Protein AF-A0A957UPI5-F1 (afdb_monomer)

pLDDT: mean 82.5, std 12.07, range [45.53, 97.75]

Structure (mmCIF, N/CA/C/O backbone):
data_AF-A0A957UPI5-F1
#
_entry.id   AF-A0A957UPI5-F1
#
loop_
_atom_site.group_PDB
_atom_site.id
_atom_site.type_symbol
_atom_site.label_atom_id
_atom_site.label_alt_id
_atom_site.label_comp_id
_atom_site.label_asym_id
_atom_site.label_entity_id
_atom_site.label_seq_id
_atom_site.pdbx_PDB_ins_code
_atom_site.Cartn_x
_atom_site.Cartn_y
_atom_site.Cartn_z
_atom_site.occupancy
_atom_site.B_iso_or_equiv
_atom_site.auth_seq_id
_atom_site.auth_comp_id
_atom_site.auth_asym_id
_atom_site.auth_atom_id
_atom_site.pdbx_PDB_model_num
ATOM 1 N N . MET A 1 1 ? -2.933 12.858 -16.230 1.00 45.53 1 MET A N 1
ATOM 2 C CA . MET A 1 1 ? -2.050 11.757 -16.689 1.00 45.53 1 MET A CA 1
ATOM 3 C C . MET A 1 1 ? -2.716 10.442 -16.311 1.00 45.53 1 MET A C 1
ATOM 5 O O . MET A 1 1 ? -3.197 10.355 -15.191 1.00 45.53 1 MET A O 1
ATOM 9 N N . LYS A 1 2 ? -2.821 9.456 -17.214 1.00 55.31 2 LYS A N 1
ATOM 10 C CA . LYS A 1 2 ? -3.392 8.143 -16.861 1.00 55.31 2 LYS A CA 1
ATOM 11 C C . LYS A 1 2 ? -2.363 7.376 -16.029 1.00 55.31 2 LYS A C 1
ATOM 13 O O . LYS A 1 2 ? -1.310 7.027 -16.554 1.00 55.31 2 LYS A O 1
ATOM 18 N N . THR A 1 3 ? -2.645 7.165 -14.747 1.00 63.19 3 THR A N 1
ATOM 19 C CA . THR A 1 3 ? -1.869 6.252 -13.900 1.00 63.19 3 THR A CA 1
ATOM 20 C C . THR A 1 3 ? -2.056 4.838 -14.435 1.00 63.19 3 THR A C 1
ATOM 22 O O . THR A 1 3 ? -3.189 4.410 -14.646 1.00 63.19 3 THR A O 1
ATOM 25 N N . GLN A 1 4 ? -0.957 4.138 -14.699 1.00 82.31 4 GLN A N 1
ATOM 26 C CA . GLN A 1 4 ? -0.972 2.750 -15.144 1.00 82.31 4 GLN A CA 1
ATOM 27 C C . GLN A 1 4 ? -0.364 1.877 -14.046 1.00 82.31 4 GLN A C 1
ATOM 29 O O . GLN A 1 4 ? 0.641 2.248 -13.434 1.00 82.31 4 GLN A O 1
ATOM 34 N N . PHE A 1 5 ? -1.006 0.741 -13.792 1.00 87.81 5 PHE A N 1
ATOM 35 C CA . PHE A 1 5 ? -0.552 -0.267 -12.845 1.00 87.81 5 PHE A CA 1
ATOM 36 C C . PHE A 1 5 ? -0.163 -1.529 -13.602 1.00 87.81 5 PHE A C 1
ATOM 38 O O . PHE A 1 5 ? -0.778 -1.869 -14.617 1.00 87.81 5 PHE A O 1
ATOM 45 N N . VAL A 1 6 ? 0.865 -2.210 -13.112 1.00 89.38 6 VAL A N 1
ATOM 46 C CA . VAL A 1 6 ? 1.372 -3.444 -13.709 1.00 89.38 6 VAL A CA 1
ATOM 47 C C . VAL A 1 6 ? 1.675 -4.462 -12.616 1.00 89.38 6 VAL A C 1
ATOM 49 O O . VAL A 1 6 ? 2.093 -4.081 -11.525 1.00 89.38 6 VAL A O 1
ATOM 52 N N . ARG A 1 7 ? 1.462 -5.750 -12.885 1.00 91.12 7 ARG A N 1
ATOM 53 C CA . ARG A 1 7 ? 1.809 -6.844 -11.972 1.00 91.12 7 ARG A CA 1
ATOM 54 C C . ARG A 1 7 ? 3.133 -7.450 -12.397 1.00 91.12 7 ARG A C 1
ATOM 56 O O . ARG A 1 7 ? 3.329 -7.715 -13.579 1.00 91.12 7 ARG A O 1
ATOM 63 N N . CYS A 1 8 ? 4.031 -7.670 -11.445 1.00 91.06 8 CYS A N 1
ATOM 64 C CA . CYS A 1 8 ? 5.278 -8.387 -11.691 1.00 91.06 8 CYS A CA 1
ATOM 65 C C . CYS A 1 8 ? 4.979 -9.869 -11.958 1.00 91.06 8 CYS A C 1
ATOM 67 O O . CYS A 1 8 ? 4.412 -10.545 -11.098 1.00 91.06 8 CYS A O 1
ATOM 69 N N . VAL A 1 9 ? 5.358 -10.368 -13.135 1.00 92.38 9 VAL A N 1
ATOM 70 C CA . VAL A 1 9 ? 5.215 -11.782 -13.536 1.00 92.38 9 VAL A CA 1
ATOM 71 C C . VAL A 1 9 ? 6.560 -12.486 -13.708 1.00 92.38 9 VAL A C 1
ATOM 73 O O . VAL A 1 9 ? 6.596 -13.709 -13.805 1.00 92.38 9 VAL A O 1
ATOM 76 N N . ASP A 1 10 ? 7.663 -11.733 -13.690 1.00 89.62 10 ASP A N 1
ATOM 77 C CA . ASP A 1 10 ? 9.024 -12.263 -13.718 1.00 89.62 10 ASP A CA 1
ATOM 78 C C . ASP A 1 10 ? 9.969 -11.404 -12.863 1.00 89.62 10 ASP A C 1
ATOM 80 O O . ASP A 1 10 ? 10.253 -10.245 -13.180 1.00 89.62 10 ASP A O 1
ATOM 84 N N . ASN A 1 11 ? 10.495 -11.988 -11.784 1.00 85.75 11 ASN A N 1
ATOM 85 C CA . ASN A 1 11 ? 11.468 -11.352 -10.898 1.00 85.75 11 ASN A CA 1
ATOM 86 C C . ASN A 1 11 ? 12.906 -11.887 -11.073 1.00 85.75 11 ASN A C 1
ATOM 88 O O . ASN A 1 11 ? 13.774 -11.566 -10.264 1.00 85.75 11 ASN A O 1
ATOM 92 N N . SER A 1 12 ? 13.185 -12.660 -12.127 1.00 78.62 12 SER A N 1
ATOM 93 C CA . SER A 1 12 ? 14.514 -13.228 -12.367 1.00 78.62 12 SER A CA 1
ATOM 94 C C . SER A 1 12 ? 15.597 -12.143 -12.524 1.00 78.62 12 SER A C 1
ATOM 96 O O . SER A 1 12 ? 15.348 -11.047 -13.033 1.00 78.62 12 SER A O 1
ATOM 98 N N . ASN A 1 13 ? 16.813 -12.447 -12.054 1.00 62.78 13 ASN A N 1
ATOM 99 C CA . ASN A 1 13 ? 18.047 -11.655 -12.210 1.00 62.78 13 ASN A CA 1
ATOM 100 C C . ASN A 1 13 ? 18.135 -10.273 -11.526 1.00 62.78 13 ASN A C 1
ATOM 102 O O . ASN A 1 13 ? 19.132 -9.581 -11.731 1.00 62.78 13 ASN A O 1
ATOM 106 N N . GLN A 1 14 ? 17.171 -9.862 -10.696 1.00 59.91 14 GLN A N 1
ATOM 107 C CA . GLN A 1 14 ? 17.322 -8.698 -9.808 1.00 59.91 14 GLN A CA 1
ATOM 108 C C . GLN A 1 14 ? 16.692 -8.979 -8.443 1.00 59.91 14 GLN A C 1
ATOM 110 O O . GLN A 1 14 ? 15.481 -8.858 -8.263 1.00 59.91 14 GLN A O 1
ATOM 115 N N . GLU A 1 15 ? 17.531 -9.381 -7.490 1.00 53.19 15 GLU A N 1
ATOM 116 C CA . GLU A 1 15 ? 17.146 -9.583 -6.095 1.00 53.19 15 GLU A CA 1
ATOM 117 C C . GLU A 1 15 ? 16.930 -8.219 -5.421 1.00 53.19 15 GLU A C 1
ATOM 119 O O . GLU A 1 15 ? 17.862 -7.429 -5.304 1.00 53.19 15 GLU A O 1
ATOM 124 N N . GLY A 1 16 ? 15.704 -7.932 -4.972 1.00 59.84 16 GLY A N 1
ATOM 125 C CA . GLY A 1 16 ? 15.477 -6.945 -3.908 1.00 59.84 16 GLY A CA 1
ATOM 126 C C . GLY A 1 16 ? 14.332 -5.954 -4.114 1.00 59.84 16 GLY A C 1
ATOM 127 O O . GLY A 1 16 ? 13.638 -5.656 -3.149 1.00 59.84 16 GLY A O 1
ATOM 128 N N . SER A 1 17 ? 14.089 -5.466 -5.333 1.00 74.69 17 SER A N 1
ATOM 129 C CA . SER A 1 17 ? 13.112 -4.383 -5.570 1.00 74.69 17 SER A CA 1
ATOM 130 C C . SER A 1 17 ? 11.702 -4.862 -5.924 1.00 74.69 17 SER A C 1
ATOM 132 O O . SER A 1 17 ? 10.710 -4.242 -5.535 1.00 74.69 17 SER A O 1
ATOM 134 N N . LEU A 1 18 ? 11.592 -5.977 -6.654 1.00 83.38 18 LEU A N 1
ATOM 135 C CA . LEU A 1 18 ? 10.320 -6.493 -7.162 1.00 83.38 18 LEU A CA 1
ATOM 136 C C . LEU A 1 18 ? 9.945 -7.833 -6.525 1.00 83.38 18 LEU A C 1
ATOM 138 O O . LEU A 1 18 ? 10.713 -8.796 -6.531 1.00 83.38 18 LEU A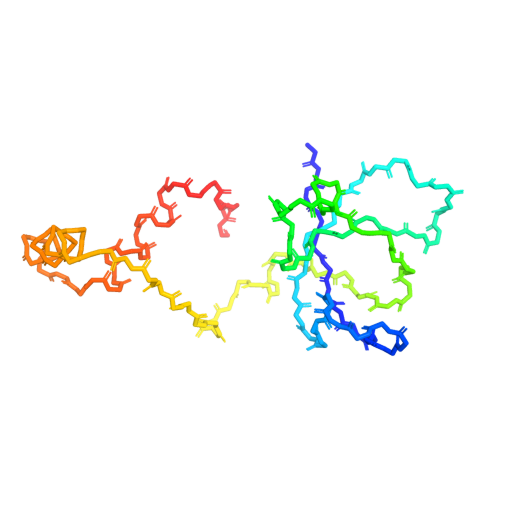 O 1
ATOM 142 N N . THR A 1 19 ? 8.703 -7.918 -6.072 1.00 87.69 19 THR A N 1
ATOM 143 C CA . THR A 1 19 ? 8.066 -9.124 -5.555 1.00 87.69 19 THR A CA 1
ATOM 144 C C . THR A 1 19 ? 7.161 -9.701 -6.636 1.00 87.69 19 THR A C 1
ATOM 146 O O . THR A 1 19 ? 6.334 -8.996 -7.220 1.00 87.69 19 THR A O 1
ATOM 149 N N . LEU A 1 20 ? 7.304 -10.997 -6.912 1.00 88.94 20 LEU A N 1
ATOM 150 C CA . LEU A 1 20 ? 6.460 -11.692 -7.881 1.00 88.94 20 LEU A CA 1
ATOM 151 C C . LEU A 1 20 ? 4.982 -11.630 -7.456 1.00 88.94 20 LEU A C 1
ATOM 153 O O . LEU A 1 20 ? 4.645 -11.929 -6.311 1.00 88.94 20 LEU A O 1
ATOM 157 N N . GLY A 1 21 ? 4.101 -11.252 -8.382 1.00 87.19 21 GLY A N 1
ATOM 158 C CA . GLY A 1 21 ? 2.662 -11.107 -8.150 1.00 87.19 21 GLY A CA 1
ATOM 159 C C . GLY A 1 21 ? 2.232 -9.774 -7.526 1.00 87.19 21 GLY A C 1
ATOM 160 O O . GLY A 1 21 ? 1.032 -9.487 -7.507 1.00 87.19 21 GLY A O 1
ATOM 161 N N . ASP A 1 22 ? 3.168 -8.942 -7.059 1.00 88.44 22 ASP A N 1
ATOM 162 C CA . ASP A 1 22 ? 2.844 -7.604 -6.562 1.00 88.44 22 ASP A CA 1
ATOM 163 C C . ASP A 1 22 ? 2.581 -6.619 -7.703 1.00 88.44 22 ASP A C 1
ATOM 165 O O . ASP A 1 22 ? 3.031 -6.789 -8.841 1.00 88.44 22 ASP A O 1
ATOM 169 N N . VAL A 1 23 ? 1.786 -5.599 -7.381 1.00 88.81 23 VAL A N 1
ATOM 170 C CA . VAL A 1 23 ? 1.313 -4.589 -8.325 1.00 88.81 23 VAL A CA 1
ATOM 171 C C . VAL A 1 23 ? 2.024 -3.278 -8.053 1.00 88.81 23 VAL A C 1
ATOM 173 O O . VAL A 1 23 ? 2.010 -2.778 -6.931 1.00 88.81 23 VAL A O 1
ATOM 176 N N . TYR A 1 24 ? 2.584 -2.706 -9.110 1.00 89.00 24 TYR A N 1
ATOM 177 C CA . TYR A 1 24 ? 3.384 -1.496 -9.063 1.00 89.00 24 TYR A CA 1
ATOM 178 C C . TYR A 1 24 ? 2.798 -0.407 -9.948 1.00 89.00 24 TYR A C 1
ATOM 180 O O . TYR A 1 24 ? 2.140 -0.672 -10.959 1.00 89.00 24 TYR A O 1
ATOM 188 N N . ARG A 1 25 ? 3.068 0.845 -9.579 1.00 87.94 25 ARG A N 1
ATOM 189 C CA . ARG A 1 25 ? 2.745 2.006 -10.406 1.00 87.94 25 ARG A CA 1
ATOM 190 C C . ARG A 1 25 ? 3.869 2.233 -11.409 1.00 87.94 25 ARG A C 1
ATOM 192 O O . ARG A 1 25 ? 5.033 2.304 -11.020 1.00 87.94 25 ARG A O 1
ATOM 199 N N . ILE A 1 26 ? 3.510 2.432 -12.675 1.00 87.81 26 ILE A N 1
ATOM 200 C CA . ILE A 1 26 ? 4.458 2.900 -13.690 1.00 87.81 26 ILE A CA 1
ATOM 201 C C . ILE A 1 26 ? 4.287 4.390 -13.953 1.00 87.81 26 ILE A C 1
ATOM 203 O O . ILE A 1 26 ? 3.177 4.938 -13.917 1.00 87.81 26 ILE A O 1
ATOM 207 N N . VAL A 1 27 ? 5.405 5.056 -14.226 1.00 82.38 27 VAL A N 1
ATOM 208 C CA . VAL A 1 27 ? 5.419 6.457 -14.642 1.00 82.38 27 VAL A CA 1
ATOM 209 C C . VAL A 1 27 ? 5.747 6.508 -16.124 1.00 82.38 27 VAL A C 1
ATOM 211 O O . VAL A 1 27 ? 6.808 6.060 -16.549 1.00 82.38 27 VAL A O 1
ATOM 214 N N . ASN A 1 28 ? 4.847 7.102 -16.909 1.00 65.31 28 ASN A N 1
ATOM 215 C CA . ASN A 1 28 ? 5.087 7.377 -18.323 1.00 65.31 28 ASN A CA 1
ATOM 216 C C . ASN A 1 28 ? 6.088 8.529 -18.450 1.00 65.31 28 ASN A C 1
ATOM 218 O O . ASN A 1 28 ? 5.711 9.689 -18.621 1.00 65.31 28 ASN A O 1
ATOM 222 N N . ARG A 1 29 ? 7.369 8.198 -18.295 1.00 66.00 29 ARG A N 1
ATOM 223 C CA . ARG A 1 29 ? 8.505 9.050 -18.643 1.00 66.00 29 ARG A CA 1
ATOM 224 C C . ARG A 1 29 ? 9.087 8.567 -19.971 1.00 66.00 29 ARG A C 1
ATOM 226 O O . ARG A 1 29 ? 8.991 7.374 -20.250 1.00 66.00 29 ARG A O 1
ATOM 233 N N . PRO A 1 30 ? 9.691 9.457 -20.777 1.00 59.72 30 PRO A N 1
ATOM 234 C CA . PRO A 1 30 ? 10.438 9.032 -21.949 1.00 59.72 30 PRO A CA 1
ATOM 235 C C . PRO A 1 30 ? 11.570 8.115 -21.484 1.00 59.72 30 PRO A C 1
ATOM 237 O O . PRO A 1 30 ? 12.507 8.561 -20.821 1.00 59.72 30 PRO A O 1
ATOM 240 N N . THR A 1 31 ? 11.451 6.827 -21.765 1.00 62.41 31 THR A N 1
ATOM 241 C CA . THR A 1 31 ? 12.541 5.871 -21.616 1.00 62.41 31 THR A CA 1
ATOM 242 C C . THR A 1 31 ? 13.382 5.890 -22.888 1.00 62.41 31 THR A C 1
ATOM 244 O O . THR A 1 31 ? 12.922 6.293 -23.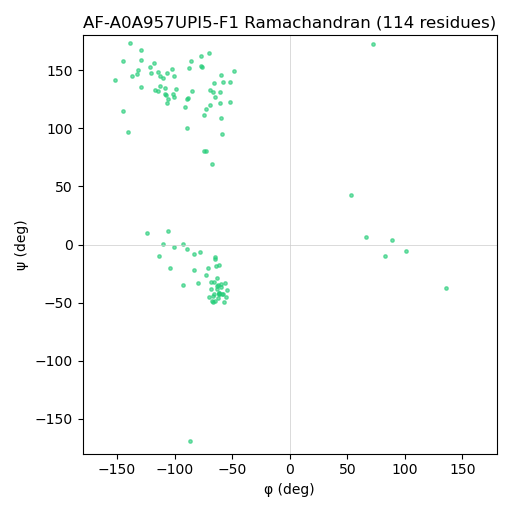955 1.00 62.41 31 THR A O 1
ATOM 247 N N . ALA A 1 32 ? 14.636 5.446 -22.799 1.00 62.25 32 ALA A N 1
ATOM 248 C CA . ALA A 1 32 ? 15.506 5.328 -23.973 1.00 62.25 32 ALA A CA 1
ATOM 249 C C . ALA A 1 32 ? 15.007 4.281 -24.999 1.00 62.25 32 ALA A C 1
ATOM 251 O O . ALA A 1 32 ? 15.545 4.201 -26.100 1.00 62.25 32 ALA A O 1
ATOM 252 N N . SER A 1 33 ? 14.010 3.465 -24.634 1.00 72.38 33 SER A N 1
ATOM 253 C CA . SER A 1 33 ? 13.436 2.393 -25.446 1.00 72.38 33 SER A CA 1
ATOM 254 C C . SER A 1 33 ? 11.969 2.154 -25.078 1.00 72.38 33 SER A C 1
ATOM 256 O O . SER A 1 33 ? 11.628 2.127 -23.895 1.00 72.38 33 SER A O 1
ATOM 258 N N . ASP A 1 34 ? 11.124 1.875 -26.074 1.00 76.25 34 ASP A N 1
ATOM 259 C CA . ASP A 1 34 ? 9.725 1.453 -25.881 1.00 76.25 34 ASP A CA 1
ATOM 260 C C . ASP A 1 34 ? 9.594 0.083 -25.179 1.00 76.25 34 ASP A C 1
ATOM 262 O O . ASP A 1 34 ? 8.504 -0.307 -24.747 1.00 76.25 34 ASP A O 1
ATOM 266 N N . ALA A 1 35 ? 10.701 -0.659 -25.064 1.00 83.06 35 ALA A N 1
ATOM 267 C CA . ALA A 1 35 ? 10.766 -1.949 -24.383 1.00 83.06 35 ALA A CA 1
ATOM 268 C C . ALA A 1 35 ? 10.942 -1.831 -22.860 1.00 83.06 35 ALA A C 1
ATOM 270 O O . ALA A 1 35 ? 10.865 -2.841 -22.165 1.00 83.06 35 ALA A O 1
ATOM 271 N N . THR A 1 36 ? 11.179 -0.631 -22.321 1.00 85.75 36 THR A N 1
ATOM 272 C CA . THR A 1 36 ? 11.394 -0.435 -20.883 1.00 85.75 36 THR A CA 1
ATOM 273 C C . THR A 1 36 ? 10.338 0.457 -20.248 1.00 85.75 36 THR A C 1
ATOM 275 O O . THR A 1 36 ? 9.681 1.260 -20.908 1.00 85.75 36 THR 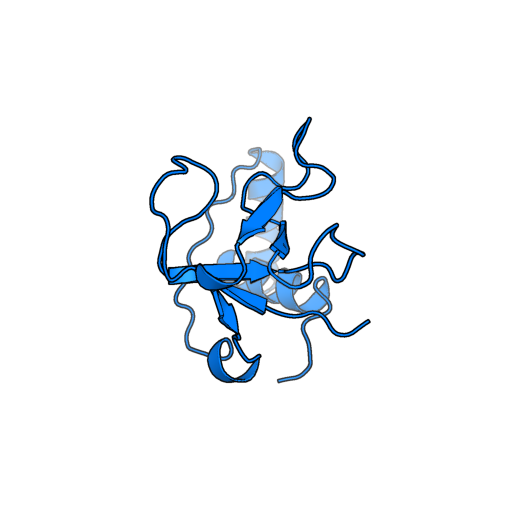A O 1
ATOM 278 N N . VAL A 1 37 ? 10.156 0.293 -18.939 1.00 86.31 37 VAL A N 1
ATOM 279 C CA . VAL A 1 37 ? 9.214 1.059 -18.119 1.00 86.31 37 VAL A CA 1
ATOM 280 C C . VAL A 1 37 ? 9.897 1.545 -16.847 1.00 86.31 37 VAL A C 1
ATOM 282 O O . VAL A 1 37 ? 10.766 0.864 -16.307 1.00 86.31 37 VAL A O 1
ATOM 285 N N . VAL A 1 38 ? 9.492 2.719 -16.360 1.00 88.31 38 VAL A N 1
ATOM 286 C CA . VAL A 1 38 ? 9.899 3.220 -15.041 1.00 88.31 38 VAL A CA 1
ATOM 287 C C . VAL A 1 38 ? 8.869 2.769 -14.015 1.00 88.31 38 VAL A C 1
ATOM 289 O O . VAL A 1 38 ? 7.697 3.145 -14.113 1.00 88.31 38 VAL A O 1
ATOM 292 N N . VAL A 1 39 ? 9.307 1.982 -13.038 1.00 87.62 39 VAL A N 1
ATOM 293 C CA . VAL A 1 39 ? 8.473 1.433 -11.966 1.00 87.62 39 VAL A CA 1
ATOM 294 C C . VAL A 1 39 ? 8.818 2.128 -10.655 1.00 87.62 39 VAL A C 1
ATOM 296 O O . VAL A 1 39 ? 9.991 2.299 -10.325 1.00 87.62 39 VAL A O 1
ATOM 299 N N . LEU A 1 40 ? 7.784 2.519 -9.914 1.00 88.12 40 LEU A N 1
ATOM 300 C CA . LEU A 1 40 ? 7.914 2.933 -8.521 1.00 88.12 40 LEU A CA 1
ATOM 301 C C . LEU A 1 40 ? 7.756 1.674 -7.666 1.00 88.12 40 LEU A C 1
ATOM 303 O O . LEU A 1 40 ? 6.641 1.165 -7.520 1.00 88.12 40 LEU A O 1
ATOM 307 N N . ASP A 1 41 ? 8.877 1.125 -7.216 1.00 82.56 41 ASP A N 1
ATOM 308 C CA . ASP A 1 41 ? 8.942 -0.072 -6.384 1.00 82.56 41 ASP A CA 1
ATOM 309 C C . ASP A 1 41 ? 8.805 0.277 -4.891 1.00 82.56 41 ASP A C 1
ATOM 311 O O . ASP A 1 41 ? 8.424 1.389 -4.524 1.00 82.56 41 ASP A O 1
ATOM 315 N N . ASN A 1 42 ? 9.074 -0.693 -4.016 1.00 76.94 42 ASN A N 1
ATOM 316 C CA . ASN A 1 42 ? 8.876 -0.525 -2.576 1.00 76.94 42 ASN A CA 1
ATOM 317 C C . ASN A 1 42 ? 9.887 0.420 -1.915 1.00 76.94 42 ASN A C 1
ATOM 319 O O . ASN A 1 42 ? 9.600 0.909 -0.827 1.00 76.94 42 ASN A O 1
ATOM 323 N N . SER A 1 43 ? 11.038 0.673 -2.542 1.00 79.38 43 SER A N 1
ATOM 324 C CA . SER A 1 43 ? 12.026 1.623 -2.026 1.00 79.38 43 SER A CA 1
ATOM 325 C C . SER A 1 43 ? 11.782 3.045 -2.523 1.00 79.38 43 SER A C 1
ATOM 327 O O . SER A 1 43 ? 12.505 3.946 -2.113 1.00 79.38 43 SER A O 1
ATOM 329 N N . TYR A 1 44 ? 10.794 3.288 -3.397 1.00 81.12 44 TYR A N 1
ATOM 330 C CA . TYR A 1 44 ? 10.534 4.613 -3.963 1.00 81.12 44 TYR A CA 1
ATOM 331 C C . TYR A 1 44 ? 10.409 5.709 -2.890 1.00 81.12 44 TYR A C 1
ATOM 333 O O . TYR A 1 44 ? 9.526 5.660 -2.033 1.00 81.12 44 TYR A O 1
ATOM 341 N N . GLY A 1 45 ? 11.251 6.742 -3.002 1.00 78.31 45 GLY A N 1
ATOM 342 C CA . GLY A 1 45 ? 11.313 7.866 -2.059 1.00 78.31 45 GLY A CA 1
ATOM 343 C C . GLY A 1 45 ? 12.461 7.772 -1.050 1.00 78.31 45 GLY A C 1
ATOM 344 O O . GLY A 1 45 ? 12.687 8.727 -0.308 1.00 78.31 45 GLY A O 1
ATOM 345 N N . GLU A 1 46 ? 13.197 6.662 -1.047 1.00 81.50 46 GLU A N 1
ATOM 346 C CA . GLU A 1 46 ? 14.503 6.534 -0.402 1.00 81.50 46 GLU A CA 1
ATOM 347 C C . GLU A 1 46 ? 15.612 7.206 -1.240 1.00 81.50 46 GLU A C 1
ATOM 349 O O . GLU A 1 46 ? 15.444 7.501 -2.428 1.00 81.50 46 GLU A O 1
ATOM 354 N N . GLU A 1 47 ? 16.761 7.475 -0.612 1.00 79.88 47 GLU A N 1
ATOM 355 C CA . GLU A 1 47 ? 17.925 8.053 -1.294 1.00 79.88 47 GLU A CA 1
ATOM 356 C C . GLU A 1 47 ? 18.403 7.114 -2.417 1.00 79.88 47 GLU A C 1
ATOM 358 O O . GLU A 1 47 ? 18.733 5.952 -2.179 1.00 79.88 47 GLU A O 1
ATOM 363 N N . GLY A 1 48 ? 18.428 7.612 -3.656 1.00 76.88 48 GLY A N 1
ATOM 364 C CA . GLY A 1 48 ? 18.793 6.839 -4.847 1.00 76.88 48 GLY A CA 1
ATOM 365 C C . GLY A 1 48 ? 17.644 6.092 -5.544 1.00 76.88 48 GLY A C 1
ATOM 366 O O . GLY A 1 48 ? 17.904 5.381 -6.521 1.00 76.88 48 GLY A O 1
ATOM 367 N N . SER A 1 49 ? 16.392 6.243 -5.095 1.00 80.62 49 SER A N 1
ATOM 368 C CA . SER A 1 49 ? 15.189 5.659 -5.720 1.00 80.62 49 SER A CA 1
ATOM 369 C C . SER A 1 49 ? 14.115 6.705 -6.074 1.00 80.62 49 SER A C 1
ATOM 371 O O . SER A 1 49 ? 13.000 6.367 -6.480 1.00 80.62 49 SER A O 1
ATOM 373 N N . GLU A 1 50 ? 14.431 7.999 -5.982 1.00 84.69 50 GLU A N 1
ATOM 374 C CA . GLU A 1 50 ? 13.483 9.126 -6.049 1.00 84.69 50 GLU A CA 1
ATOM 375 C C . GLU A 1 50 ? 12.772 9.250 -7.404 1.00 84.69 50 GLU A C 1
ATOM 377 O O . GLU A 1 50 ? 11.744 9.921 -7.549 1.00 84.69 50 GLU A O 1
ATOM 382 N N . ILE A 1 51 ? 13.341 8.618 -8.429 1.00 80.75 51 ILE A N 1
ATOM 383 C CA . ILE A 1 51 ? 12.831 8.621 -9.799 1.00 80.75 51 ILE A CA 1
ATOM 384 C C . ILE A 1 51 ? 12.259 7.271 -10.245 1.00 80.75 51 ILE A C 1
ATOM 386 O O . ILE A 1 51 ? 11.766 7.196 -11.373 1.00 80.75 51 ILE A O 1
ATOM 390 N N . GLY A 1 52 ? 12.272 6.259 -9.373 1.00 83.12 52 GLY A N 1
ATOM 391 C CA . GLY A 1 52 ? 11.949 4.873 -9.707 1.00 83.12 52 GLY A CA 1
ATOM 392 C C . GLY A 1 52 ? 13.036 4.191 -10.542 1.00 83.12 52 GLY A C 1
ATOM 393 O O . GLY A 1 52 ? 13.983 4.824 -11.013 1.00 83.12 52 GLY A O 1
ATOM 394 N N . TYR A 1 53 ? 12.880 2.888 -10.759 1.00 85.50 53 TYR A N 1
ATOM 395 C CA . TYR A 1 53 ? 13.848 2.072 -11.493 1.00 85.50 53 TYR A CA 1
ATOM 396 C C . TYR A 1 53 ? 13.339 1.695 -12.881 1.00 85.50 53 TYR A C 1
ATOM 398 O O . TYR A 1 53 ? 12.138 1.531 -13.109 1.00 85.50 53 TYR A O 1
ATOM 406 N N . ILE A 1 54 ? 14.271 1.572 -13.827 1.00 87.31 54 ILE A N 1
ATOM 407 C CA . ILE A 1 54 ? 13.980 1.161 -15.201 1.00 87.31 54 ILE A CA 1
ATOM 408 C C . ILE A 1 54 ? 14.034 -0.361 -15.280 1.00 87.31 54 ILE A C 1
ATOM 410 O O . ILE A 1 54 ? 15.050 -0.971 -14.950 1.00 87.31 54 ILE A O 1
ATOM 414 N N . PHE A 1 55 ? 12.964 -0.960 -15.788 1.00 86.19 55 PHE A N 1
ATOM 415 C CA . PHE A 1 55 ? 12.856 -2.399 -15.985 1.00 86.19 55 PHE A CA 1
ATOM 416 C C . PHE A 1 55 ? 12.398 -2.740 -17.402 1.00 86.19 55 PHE A C 1
ATOM 418 O O . PHE A 1 55 ? 11.778 -1.920 -18.081 1.00 86.19 55 PHE A O 1
ATOM 425 N N . ASP A 1 56 ? 12.675 -3.970 -17.832 1.00 89.00 56 ASP A N 1
ATOM 426 C CA . ASP A 1 56 ? 12.098 -4.530 -19.054 1.00 89.00 56 ASP A CA 1
ATOM 427 C C . ASP A 1 56 ? 10.584 -4.714 -18.881 1.00 89.00 56 ASP A C 1
ATOM 429 O O . ASP A 1 56 ? 10.111 -5.271 -17.886 1.00 89.00 56 ASP A O 1
ATOM 433 N N . LYS A 1 57 ? 9.819 -4.237 -19.863 1.00 88.50 57 LYS A N 1
ATOM 434 C CA . LYS A 1 57 ? 8.361 -4.329 -19.895 1.00 88.50 57 LYS A CA 1
ATOM 435 C C . LYS A 1 57 ? 7.864 -5.775 -19.941 1.00 88.50 57 LYS A C 1
ATOM 437 O O . LYS A 1 57 ? 6.785 -6.037 -19.421 1.00 88.50 57 LYS A O 1
ATOM 442 N N . ALA A 1 58 ? 8.633 -6.708 -2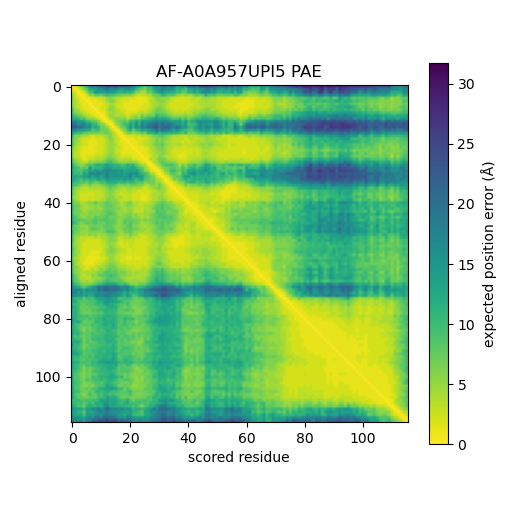0.509 1.00 90.56 58 ALA A N 1
ATOM 443 C CA . ALA A 1 58 ? 8.279 -8.128 -20.586 1.00 90.56 58 ALA A CA 1
ATOM 444 C C . ALA A 1 58 ? 8.119 -8.797 -19.208 1.00 90.56 58 ALA A C 1
ATOM 446 O O . ALA A 1 58 ? 7.483 -9.842 -19.105 1.00 90.56 58 ALA A O 1
ATOM 447 N N . ARG A 1 59 ? 8.649 -8.178 -18.144 1.00 88.94 59 ARG A N 1
ATOM 448 C CA . ARG A 1 59 ? 8.534 -8.664 -16.760 1.00 88.94 59 ARG A CA 1
ATOM 449 C C . ARG A 1 59 ? 7.179 -8.390 -16.117 1.00 88.94 59 ARG A C 1
ATOM 451 O O . ARG A 1 59 ? 6.945 -8.823 -14.985 1.00 88.94 59 ARG A O 1
ATOM 458 N N . PHE A 1 60 ? 6.305 -7.650 -16.798 1.00 90.81 60 PHE A N 1
ATOM 459 C CA . PHE A 1 60 ? 5.047 -7.203 -16.229 1.00 90.81 60 PHE A CA 1
ATOM 460 C C . PHE A 1 60 ? 3.850 -7.444 -17.140 1.00 90.81 60 PHE A C 1
ATOM 462 O O . PHE A 1 60 ? 3.934 -7.353 -18.363 1.00 90.81 60 PHE A O 1
ATOM 469 N N . GLU A 1 61 ? 2.697 -7.646 -16.511 1.00 91.75 61 GLU A N 1
ATOM 470 C CA . GLU A 1 61 ? 1.395 -7.626 -17.172 1.00 91.75 61 GLU A CA 1
ATOM 471 C C . GLU A 1 61 ? 0.595 -6.381 -16.749 1.00 91.75 61 GLU A C 1
ATOM 473 O O . GLU A 1 61 ? 0.692 -5.945 -15.597 1.00 91.75 61 GLU A O 1
ATOM 478 N N . PRO A 1 62 ? -0.179 -5.758 -17.655 1.00 88.62 62 PRO A N 1
ATOM 479 C CA . PRO A 1 62 ? -1.023 -4.623 -17.304 1.00 88.62 62 PRO A CA 1
ATOM 480 C C . PRO A 1 62 ? -2.132 -5.056 -16.343 1.00 88.62 62 PRO A C 1
ATOM 482 O O . PRO A 1 62 ? -2.752 -6.096 -16.540 1.00 88.62 62 PRO A O 1
ATOM 485 N N . VAL A 1 63 ? -2.414 -4.223 -15.341 1.00 87.44 63 VAL A N 1
ATOM 486 C CA . VAL A 1 63 ? -3.497 -4.454 -14.381 1.00 87.44 63 VAL A CA 1
ATOM 487 C C . VAL A 1 63 ? -4.528 -3.345 -14.492 1.00 87.44 63 VAL A C 1
ATOM 489 O O . VAL A 1 63 ? -4.206 -2.154 -14.509 1.00 87.44 63 VAL A O 1
ATOM 492 N N . THR A 1 64 ? -5.792 -3.737 -14.550 1.00 82.38 64 THR A N 1
ATOM 493 C CA . THR A 1 64 ? -6.927 -2.821 -14.535 1.00 82.38 64 THR A CA 1
ATOM 494 C C . THR A 1 64 ? -7.357 -2.502 -13.105 1.00 82.38 64 THR A C 1
ATOM 496 O O . THR A 1 64 ? -7.222 -3.310 -12.188 1.00 82.38 64 THR A O 1
ATOM 499 N N . MET A 1 65 ? -7.941 -1.319 -12.897 1.00 75.44 65 MET A N 1
ATOM 500 C CA . MET A 1 65 ? -8.490 -0.954 -11.585 1.00 75.44 65 MET A CA 1
ATOM 501 C C . MET A 1 65 ? -9.587 -1.920 -11.124 1.00 75.44 65 MET A C 1
ATOM 503 O O . MET A 1 65 ? -9.658 -2.222 -9.939 1.00 75.44 65 MET A O 1
ATOM 507 N N . ALA A 1 66 ? -10.386 -2.451 -12.055 1.00 77.12 66 ALA A N 1
ATOM 508 C CA . ALA A 1 66 ? -11.425 -3.435 -11.757 1.00 77.12 66 ALA A CA 1
ATOM 50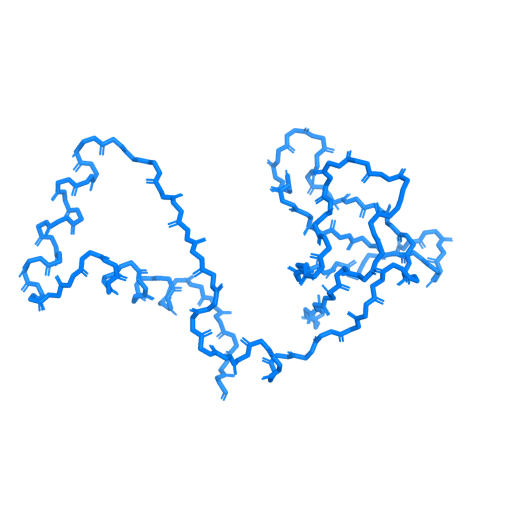9 C C . ALA A 1 66 ? -10.849 -4.745 -11.184 1.00 77.12 66 ALA A C 1
ATOM 511 O O . ALA A 1 66 ? -11.449 -5.340 -10.298 1.00 77.12 66 ALA A O 1
ATOM 512 N N . GLU A 1 67 ? -9.662 -5.173 -11.628 1.00 76.62 67 GLU A N 1
ATOM 513 C CA . GLU A 1 67 ? -8.973 -6.347 -11.066 1.00 76.62 67 GLU A CA 1
ATOM 514 C C . GLU A 1 67 ? -8.393 -6.084 -9.669 1.00 76.62 67 GLU A C 1
ATOM 516 O O . GLU A 1 67 ? -8.232 -7.017 -8.882 1.00 76.62 67 GLU A O 1
ATOM 521 N N . LEU A 1 68 ? -8.077 -4.824 -9.350 1.00 75.88 68 LEU A N 1
ATOM 522 C CA . LEU A 1 68 ? -7.601 -4.409 -8.024 1.00 75.88 68 LEU A CA 1
ATOM 523 C C . LEU A 1 68 ? -8.740 -4.179 -7.029 1.00 75.88 68 LEU A C 1
ATOM 525 O O . LEU A 1 68 ? -8.525 -4.238 -5.817 1.00 75.88 68 LEU A O 1
ATOM 529 N N . GLN A 1 69 ? -9.950 -3.927 -7.524 1.00 70.94 69 GLN A N 1
ATOM 530 C CA . GLN A 1 69 ? -11.161 -3.802 -6.722 1.00 70.94 69 GLN A CA 1
ATOM 531 C C . GLN A 1 69 ? -11.621 -5.195 -6.255 1.00 70.94 69 GLN A C 1
ATOM 533 O O . GLN A 1 69 ? -12.520 -5.818 -6.812 1.00 70.94 69 GLN A O 1
ATOM 538 N N . GLY A 1 70 ? -10.983 -5.702 -5.199 1.00 63.44 70 GLY A N 1
ATOM 539 C CA . GLY A 1 70 ? -11.291 -6.989 -4.574 1.00 63.44 70 GLY A CA 1
ATOM 540 C C . GLY A 1 70 ? -11.255 -6.932 -3.045 1.00 63.44 70 GLY A C 1
ATOM 541 O O . GLY A 1 70 ? -10.894 -5.916 -2.451 1.00 63.44 70 GLY A O 1
ATOM 542 N N . LYS A 1 71 ? -11.652 -8.037 -2.389 1.00 55.72 71 LYS A N 1
ATOM 543 C CA . LYS A 1 71 ? -11.591 -8.206 -0.920 1.00 55.72 71 LYS A CA 1
ATOM 544 C C . LYS A 1 71 ? -10.210 -7.793 -0.389 1.00 55.72 71 LYS A C 1
ATOM 546 O O . LYS A 1 71 ? -9.217 -7.960 -1.084 1.00 55.72 71 LYS A O 1
ATOM 551 N N . ALA A 1 72 ? -10.139 -7.292 0.845 1.00 61.22 72 ALA A N 1
ATOM 552 C CA . ALA A 1 72 ? -8.883 -6.869 1.466 1.00 61.22 72 ALA A CA 1
ATOM 553 C C . ALA A 1 72 ? -7.870 -8.033 1.544 1.00 61.22 72 ALA A C 1
ATOM 555 O O . ALA A 1 72 ? -7.918 -8.843 2.464 1.00 61.22 72 ALA A O 1
ATOM 556 N N . VAL A 1 73 ? -6.978 -8.120 0.553 1.00 69.75 73 VAL A N 1
ATOM 557 C CA . VAL A 1 73 ? -5.971 -9.189 0.397 1.00 69.75 73 VAL A CA 1
ATOM 558 C C . VAL A 1 73 ? -4.576 -8.775 0.873 1.00 69.75 73 VAL A C 1
ATOM 560 O O . VAL A 1 73 ? -3.648 -9.578 0.828 1.00 69.75 73 VAL A O 1
ATOM 563 N N . LYS A 1 74 ? -4.406 -7.528 1.328 1.00 74.62 74 LYS A N 1
ATOM 564 C CA . LYS A 1 74 ? -3.126 -6.983 1.796 1.00 74.62 74 LYS A CA 1
ATOM 565 C C . LYS A 1 74 ? -3.225 -6.521 3.249 1.00 74.62 74 LYS A C 1
ATOM 567 O O . LYS A 1 74 ? -4.272 -6.052 3.696 1.00 74.62 74 LYS A O 1
ATOM 572 N N . GLN A 1 75 ? -2.111 -6.658 3.962 1.00 78.94 75 GLN A N 1
ATOM 573 C CA . GLN A 1 75 ? -1.912 -6.199 5.334 1.00 78.94 75 GLN A CA 1
ATOM 574 C C . GLN A 1 75 ? -0.855 -5.094 5.353 1.00 78.94 75 GLN A C 1
ATOM 576 O O . GLN A 1 75 ? 0.063 -5.111 4.536 1.00 78.94 75 GLN A O 1
ATOM 581 N N . ALA A 1 76 ? -0.983 -4.158 6.288 1.00 81.38 76 ALA A N 1
ATOM 582 C CA . ALA A 1 76 ? 0.006 -3.120 6.542 1.00 81.38 76 ALA A CA 1
ATOM 583 C C . ALA A 1 76 ? 0.331 -3.111 8.037 1.00 81.38 76 ALA A C 1
ATOM 585 O O . ALA A 1 76 ? -0.581 -3.167 8.866 1.00 81.38 76 ALA A O 1
ATOM 586 N N . THR A 1 77 ? 1.617 -3.026 8.365 1.00 86.56 77 THR A N 1
ATOM 587 C CA . THR A 1 77 ? 2.096 -2.832 9.736 1.00 86.56 77 THR A CA 1
ATOM 588 C C . THR A 1 77 ? 2.581 -1.396 9.858 1.00 86.56 77 THR A C 1
ATOM 590 O O . THR A 1 77 ? 3.404 -0.957 9.060 1.00 86.56 77 THR A O 1
ATOM 593 N N . LEU A 1 78 ? 2.056 -0.662 10.838 1.00 86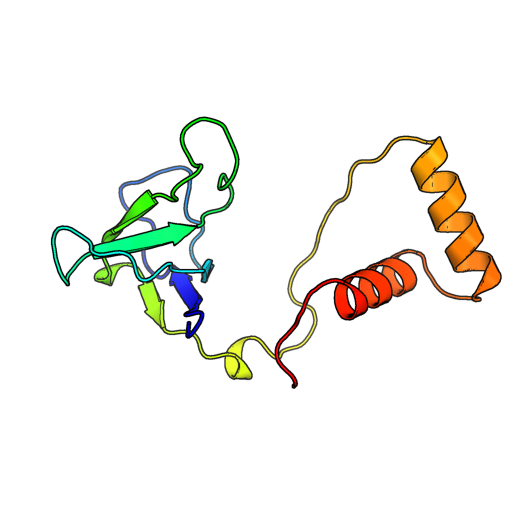.00 78 LEU A N 1
ATOM 594 C CA . LEU A 1 78 ? 2.472 0.707 11.128 1.00 86.00 78 LEU A CA 1
ATOM 595 C C . LEU A 1 78 ? 3.264 0.725 12.433 1.00 86.00 78 LEU A C 1
ATOM 597 O O . LEU A 1 78 ? 2.794 0.219 13.451 1.00 86.00 78 LEU A O 1
ATOM 601 N N . HIS A 1 79 ? 4.440 1.343 12.397 1.00 88.00 79 HIS A N 1
ATOM 602 C CA . HIS A 1 79 ? 5.224 1.659 13.584 1.00 88.00 79 HIS A CA 1
ATOM 603 C C . HIS A 1 79 ? 5.004 3.131 13.922 1.00 88.00 79 HIS A C 1
ATOM 605 O O . HIS A 1 79 ? 5.161 3.996 13.065 1.00 88.00 79 HIS A O 1
ATOM 611 N N . MET A 1 80 ? 4.613 3.409 15.158 1.00 91.06 80 MET A N 1
ATOM 612 C CA . MET A 1 80 ? 4.346 4.757 15.652 1.00 91.06 80 MET A CA 1
ATOM 613 C C . MET A 1 80 ? 4.764 4.851 17.114 1.00 91.06 80 MET A C 1
ATOM 615 O O . MET A 1 80 ? 4.874 3.830 17.797 1.00 91.06 80 MET A O 1
ATOM 619 N N . ASP A 1 81 ? 5.019 6.067 17.582 1.00 97.00 81 ASP A N 1
ATOM 620 C CA . ASP A 1 81 ? 5.304 6.319 18.987 1.00 97.00 81 ASP A CA 1
ATOM 621 C C . ASP A 1 81 ? 4.052 6.127 19.864 1.00 97.00 81 ASP A C 1
ATOM 623 O O . ASP A 1 81 ? 2.913 6.070 19.388 1.00 97.00 81 ASP A O 1
ATOM 627 N N . GLU A 1 82 ? 4.275 6.019 21.173 1.00 96.12 82 GLU A N 1
ATOM 628 C CA . GLU A 1 82 ? 3.221 5.737 22.148 1.00 96.12 82 GLU A CA 1
ATOM 629 C C . GLU A 1 82 ? 2.153 6.838 22.203 1.00 96.12 82 GLU A C 1
ATOM 631 O O . GLU A 1 82 ? 0.968 6.533 22.339 1.00 96.12 82 GLU A O 1
ATOM 636 N N . LEU A 1 83 ? 2.540 8.108 22.040 1.00 96.88 83 LEU A N 1
ATOM 637 C CA . LEU A 1 83 ? 1.604 9.228 22.089 1.00 96.88 83 LEU A CA 1
ATOM 638 C C . LEU A 1 83 ? 0.646 9.176 20.896 1.00 96.88 83 LEU A C 1
ATOM 640 O O . LEU A 1 83 ? -0.570 9.236 21.079 1.00 96.88 83 LEU A O 1
ATOM 644 N N . THR A 1 84 ? 1.181 8.991 19.689 1.00 95.62 84 THR A N 1
ATOM 645 C CA . THR A 1 84 ? 0.388 8.833 18.462 1.00 95.62 84 THR A CA 1
ATOM 646 C C . THR A 1 84 ? -0.582 7.652 18.569 1.00 95.62 84 THR A C 1
ATOM 648 O O . THR A 1 84 ? -1.760 7.778 18.219 1.00 95.62 84 THR A O 1
ATOM 651 N N . TRP A 1 85 ? -0.128 6.519 19.115 1.00 95.56 85 TRP A N 1
ATOM 652 C CA . TRP A 1 85 ? -0.984 5.353 19.341 1.00 95.56 85 TRP A CA 1
ATOM 653 C C . TRP A 1 85 ? -2.140 5.641 20.310 1.00 95.56 85 TRP A C 1
ATOM 655 O O . TRP A 1 85 ? -3.277 5.228 20.059 1.00 95.56 85 TRP A O 1
ATOM 665 N N . LEU A 1 86 ? -1.877 6.365 21.403 1.00 97.00 86 LEU A N 1
ATOM 666 C CA . LEU A 1 86 ? -2.904 6.733 22.380 1.00 97.00 86 LEU A CA 1
ATOM 667 C C . LEU A 1 86 ? -3.995 7.610 21.756 1.00 97.00 86 LEU A C 1
ATOM 669 O O . LEU A 1 86 ? -5.173 7.297 21.930 1.00 97.00 86 LEU A O 1
ATOM 673 N N . TYR A 1 87 ? -3.616 8.635 20.985 1.00 97.19 87 TYR A N 1
ATOM 674 C CA . TYR A 1 87 ? -4.575 9.496 20.281 1.00 97.19 87 TYR A CA 1
ATOM 675 C C . TYR A 1 87 ? -5.418 8.721 19.264 1.00 97.19 87 TYR A C 1
ATOM 677 O O . TYR A 1 87 ? -6.632 8.901 19.207 1.00 97.19 87 TYR A O 1
ATOM 685 N N . LEU A 1 88 ? -4.806 7.819 18.490 1.00 95.75 88 LEU A N 1
ATOM 686 C CA . LEU A 1 88 ? -5.538 6.978 17.537 1.00 95.75 88 LEU A CA 1
ATOM 687 C C . LEU A 1 88 ? -6.560 6.073 18.227 1.00 95.75 88 LEU A C 1
ATOM 689 O O . LEU A 1 88 ? -7.675 5.898 17.732 1.00 95.75 88 LEU A O 1
ATOM 693 N N . ARG A 1 89 ? -6.185 5.485 19.366 1.00 96.44 89 ARG A N 1
ATOM 694 C CA . ARG A 1 89 ? -7.080 4.628 20.147 1.00 96.44 89 ARG A CA 1
ATOM 695 C C . ARG A 1 89 ? -8.253 5.416 20.726 1.00 96.44 89 ARG A C 1
ATOM 697 O O . ARG A 1 89 ? -9.374 4.919 20.680 1.00 96.44 89 ARG A O 1
ATOM 704 N N . ASP A 1 90 ? -7.994 6.608 21.254 1.00 97.75 90 ASP A N 1
ATOM 705 C CA . ASP A 1 90 ? -9.020 7.483 21.825 1.00 97.75 90 ASP A CA 1
ATOM 706 C C . ASP A 1 90 ? -10.014 7.951 20.752 1.00 97.75 90 ASP A C 1
ATOM 708 O O . ASP A 1 90 ? -11.215 7.721 20.880 1.00 97.75 90 ASP A O 1
ATOM 712 N N . ALA A 1 91 ? -9.516 8.434 19.609 1.00 96.88 91 ALA A N 1
ATOM 713 C CA . ALA A 1 91 ? -10.350 8.834 18.474 1.00 96.88 91 ALA A CA 1
ATOM 714 C C . ALA A 1 91 ? -11.215 7.682 17.923 1.00 96.88 91 ALA A C 1
ATOM 716 O O . ALA A 1 91 ? -12.357 7.890 17.508 1.00 96.88 91 ALA A O 1
ATOM 717 N N . ALA A 1 92 ? -10.690 6.451 17.913 1.00 97.06 92 ALA A N 1
ATOM 718 C CA . ALA A 1 92 ? -11.459 5.274 17.512 1.00 97.06 92 ALA A CA 1
ATOM 719 C C . ALA A 1 92 ? -12.560 4.941 18.535 1.00 97.06 92 ALA A C 1
ATOM 721 O O . ALA A 1 92 ? -13.674 4.576 18.152 1.00 97.06 92 ALA A O 1
ATOM 722 N N . HIS A 1 93 ? -12.264 5.109 19.826 1.00 97.38 93 HIS A N 1
ATOM 723 C CA . HIS A 1 93 ? -13.215 4.900 20.913 1.00 97.38 93 HIS A CA 1
ATOM 724 C C . HIS A 1 93 ? -14.358 5.928 20.889 1.00 97.38 93 HIS A C 1
ATOM 726 O O . HIS A 1 93 ? -15.517 5.528 20.983 1.00 97.38 93 HIS A O 1
ATOM 732 N N . GLU A 1 94 ? -14.067 7.217 20.682 1.00 97.62 94 GLU A N 1
ATOM 733 C CA . GLU A 1 94 ? -15.083 8.278 20.537 1.00 97.62 94 GLU A CA 1
ATOM 734 C C . GLU A 1 94 ? -16.089 7.988 19.412 1.00 97.62 94 GLU A C 1
ATOM 736 O O . GLU A 1 94 ? -17.272 8.307 19.524 1.00 97.62 94 GLU A O 1
ATOM 741 N N . GLN A 1 95 ? -15.632 7.334 18.342 1.00 97.12 95 GLN A N 1
ATOM 742 C CA . GLN A 1 95 ? -16.451 6.960 17.187 1.00 97.12 95 GLN A CA 1
ATOM 743 C C . GLN A 1 95 ? -17.059 5.551 17.292 1.00 97.12 95 GLN A C 1
ATOM 745 O O . GLN A 1 95 ? -17.772 5.124 16.383 1.00 97.12 95 GLN A O 1
ATOM 750 N N . ASN A 1 96 ? -16.799 4.824 18.385 1.00 96.94 96 ASN A N 1
ATOM 751 C CA . ASN A 1 96 ? -17.230 3.440 18.601 1.00 96.94 96 ASN A CA 1
ATOM 752 C C . ASN A 1 96 ? -16.831 2.488 17.451 1.00 96.94 96 ASN A C 1
ATOM 754 O O . ASN A 1 96 ? -17.615 1.649 16.998 1.00 96.94 96 ASN A O 1
ATOM 758 N N . ILE A 1 97 ? -15.598 2.631 16.960 1.00 97.62 97 ILE A N 1
ATOM 759 C CA . ILE A 1 97 ? -15.014 1.792 15.910 1.00 97.62 97 ILE A CA 1
ATOM 760 C C . ILE A 1 97 ? -13.643 1.260 16.333 1.00 97.62 97 ILE A C 1
ATOM 762 O O . ILE A 1 97 ? -13.027 1.700 17.298 1.00 97.62 97 ILE A O 1
ATOM 766 N N . THR A 1 98 ? -13.133 0.283 15.590 1.00 96.31 98 THR A N 1
ATOM 767 C CA . THR A 1 98 ? -11.758 -0.200 15.768 1.00 96.31 98 THR A CA 1
ATOM 768 C C . THR A 1 98 ? -10.744 0.777 15.169 1.00 96.31 98 THR A C 1
ATOM 770 O O . THR A 1 98 ? -11.017 1.424 14.157 1.00 96.31 98 THR A O 1
ATOM 773 N N . VAL A 1 99 ? -9.519 0.804 15.706 1.00 93.94 99 VAL A N 1
ATOM 774 C CA . VAL A 1 99 ? -8.407 1.592 15.134 1.00 93.94 99 VAL A CA 1
ATOM 775 C C . VAL A 1 99 ? -8.179 1.253 13.654 1.00 93.94 99 VAL A C 1
ATOM 777 O O . VAL A 1 99 ? 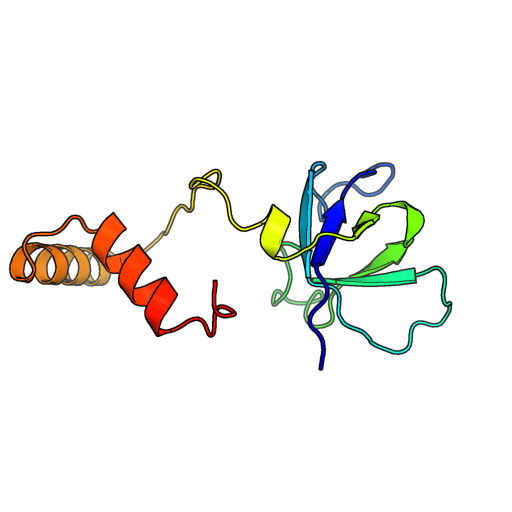-7.979 2.142 12.832 1.00 93.94 99 VAL A O 1
ATOM 780 N N . SER A 1 100 ? -8.296 -0.020 13.259 1.00 92.06 100 SER A N 1
ATOM 781 C CA . SER A 1 100 ? -8.187 -0.414 11.847 1.00 92.06 100 SER A CA 1
ATOM 782 C C . SER A 1 100 ? -9.315 0.139 10.968 1.00 92.06 100 SER A C 1
ATOM 784 O O . SER A 1 100 ? -9.103 0.365 9.779 1.00 92.06 100 SER A O 1
ATOM 786 N N . GLN A 1 101 ? -10.531 0.316 11.494 1.00 92.62 101 GLN A N 1
ATOM 787 C CA . GLN A 1 101 ? -11.613 0.982 10.759 1.00 92.62 101 GLN A CA 1
ATOM 788 C C . GLN A 1 101 ? -11.326 2.473 10.600 1.00 92.62 101 GLN A C 1
ATOM 790 O O . GLN A 1 101 ? -11.430 2.959 9.476 1.00 92.62 101 GLN A O 1
ATOM 795 N N . LEU A 1 102 ? -10.893 3.141 11.673 1.00 94.50 102 LEU A N 1
ATOM 796 C CA . LEU A 1 102 ? -10.513 4.553 11.642 1.00 94.50 102 LEU A CA 1
ATOM 797 C C . LEU A 1 102 ? -9.412 4.810 10.603 1.00 94.50 102 LEU A C 1
ATOM 799 O O . LEU A 1 102 ? -9.570 5.653 9.728 1.00 94.50 102 LEU A O 1
ATOM 803 N N . LEU A 1 103 ? -8.336 4.015 10.624 1.00 92.31 103 LEU A N 1
ATOM 804 C CA . LEU A 1 103 ? -7.247 4.126 9.649 1.00 92.31 103 LE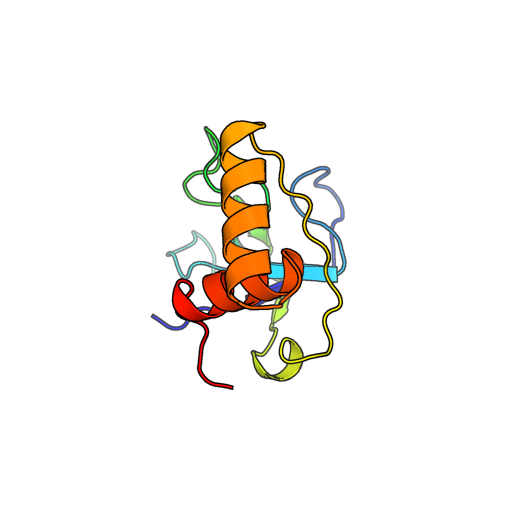U A CA 1
ATOM 805 C C . LEU A 1 103 ? -7.725 3.874 8.215 1.00 92.31 103 LEU A C 1
ATOM 807 O O . LEU A 1 103 ? -7.344 4.601 7.304 1.00 92.31 103 LEU A O 1
ATOM 811 N N . ARG A 1 104 ? -8.591 2.876 7.987 1.00 88.81 104 ARG A N 1
ATOM 812 C CA . ARG A 1 104 ? -9.160 2.627 6.650 1.00 88.81 104 ARG A CA 1
ATOM 813 C C . ARG A 1 104 ? -10.014 3.788 6.154 1.00 88.81 104 ARG A C 1
ATOM 815 O O . ARG A 1 104 ? -10.003 4.059 4.958 1.00 88.81 104 ARG A O 1
ATOM 822 N N . GLN A 1 105 ? -10.773 4.428 7.037 1.00 89.81 105 GLN A N 1
ATOM 823 C CA . GLN A 1 105 ? -11.557 5.606 6.690 1.00 89.81 105 GLN A CA 1
ATOM 824 C C . GLN A 1 105 ? -10.638 6.775 6.339 1.00 89.81 105 GLN A C 1
ATOM 826 O O . GLN A 1 105 ? -10.763 7.324 5.250 1.00 89.81 105 GLN A O 1
ATOM 831 N N . TRP A 1 106 ? -9.651 7.059 7.190 1.00 90.12 106 TRP A N 1
ATOM 832 C CA . TRP A 1 106 ? -8.669 8.109 6.940 1.00 90.12 106 TRP A CA 1
ATOM 833 C C . TRP A 1 106 ? -7.954 7.915 5.596 1.00 90.12 106 TRP A C 1
ATOM 835 O O . TRP A 1 106 ? -7.878 8.844 4.797 1.00 90.12 106 TRP A O 1
ATOM 845 N N . VAL A 1 107 ? -7.522 6.682 5.295 1.00 88.44 107 VAL A N 1
ATOM 846 C CA . VAL A 1 107 ? -6.909 6.316 4.007 1.00 88.44 107 VAL A CA 1
ATOM 847 C C . VAL A 1 107 ? -7.848 6.601 2.833 1.00 88.44 107 VAL A C 1
ATOM 849 O O . VAL A 1 107 ? -7.395 7.114 1.818 1.00 88.44 107 VAL A O 1
ATOM 852 N N . LYS A 1 108 ? -9.146 6.295 2.946 1.00 83.94 108 LYS A N 1
ATOM 853 C CA . LYS A 1 108 ? -10.127 6.579 1.884 1.00 83.94 108 LYS A CA 1
ATOM 854 C C . LYS A 1 108 ? -10.391 8.070 1.686 1.00 83.94 108 LYS A C 1
ATOM 856 O O . LYS A 1 108 ? -10.712 8.467 0.576 1.00 83.94 108 LYS A O 1
ATOM 861 N N . GLU A 1 109 ? -10.321 8.857 2.754 1.00 87.12 109 GLU A N 1
ATOM 862 C CA . GLU A 1 109 ? -10.572 10.302 2.721 1.00 87.12 109 GLU A CA 1
ATOM 863 C C . GLU A 1 109 ? -9.369 11.093 2.193 1.00 87.12 109 GLU A C 1
ATOM 865 O O . GLU A 1 109 ? -9.555 12.117 1.545 1.00 87.12 109 GLU A O 1
ATOM 870 N N . HIS A 1 110 ? -8.147 10.627 2.471 1.00 85.69 110 HIS A N 1
ATOM 871 C CA . HIS A 1 110 ? -6.915 11.368 2.174 1.00 85.69 110 HIS A CA 1
ATOM 872 C C . HIS A 1 110 ? -6.159 10.842 0.952 1.00 85.69 110 HIS A C 1
ATOM 874 O O . HIS A 1 110 ? -5.339 11.564 0.386 1.00 85.69 110 HIS A O 1
ATOM 880 N N . LEU A 1 111 ? -6.407 9.600 0.528 1.00 79.69 111 LEU A N 1
ATOM 881 C CA . LEU A 1 111 ? -5.974 9.148 -0.788 1.00 79.69 111 LEU A CA 1
ATOM 882 C C . LEU A 1 111 ? -7.078 9.463 -1.795 1.00 79.69 111 LEU A C 1
ATOM 884 O O . LEU A 1 111 ? -8.200 8.987 -1.639 1.00 79.69 111 LEU A O 1
ATOM 888 N N . ASP A 1 112 ? -6.733 10.182 -2.866 1.00 69.62 112 ASP A N 1
ATOM 889 C CA . ASP A 1 112 ? -7.570 10.332 -4.065 1.00 69.62 112 ASP A CA 1
ATOM 890 C C . ASP A 1 112 ? -7.683 8.980 -4.793 1.00 69.62 112 ASP A C 1
ATOM 892 O O . ASP A 1 112 ? -7.097 8.745 -5.857 1.00 69.62 112 ASP A O 1
ATOM 896 N N . LEU A 1 113 ? -8.397 8.037 -4.178 1.00 68.00 113 LEU A N 1
ATOM 897 C CA . LEU A 1 113 ? -8.694 6.751 -4.780 1.00 68.00 113 LEU A CA 1
ATOM 898 C C . LEU A 1 113 ? -9.672 6.989 -5.939 1.00 68.00 113 LEU A C 1
ATOM 900 O O . LEU A 1 113 ? -10.666 7.699 -5.768 1.00 68.00 113 LEU A O 1
ATOM 904 N N . PRO A 1 114 ? -9.430 6.408 -7.126 1.00 63.84 114 PRO A N 1
ATOM 905 C CA . PRO A 1 114 ? -10.394 6.491 -8.213 1.00 63.84 114 PRO A CA 1
ATOM 906 C C . PRO A 1 114 ? -11.738 5.911 -7.755 1.00 63.84 114 PRO A C 1
ATOM 908 O O . PRO A 1 114 ? -11.770 4.901 -7.045 1.00 63.84 114 PRO A O 1
ATOM 911 N N . ALA A 1 115 ? -12.834 6.566 -8.156 1.00 60.22 115 ALA A N 1
ATOM 912 C CA . ALA A 1 115 ? -14.186 6.109 -7.850 1.00 60.22 115 ALA A CA 1
ATOM 913 C C . ALA A 1 115 ? -14.358 4.640 -8.266 1.00 60.22 115 ALA A C 1
ATOM 915 O O . ALA A 1 115 ? -13.822 4.224 -9.297 1.00 60.22 115 ALA A O 1
ATOM 916 N N . ALA A 1 116 ? -15.055 3.883 -7.413 1.00 53.91 116 ALA A N 1
ATOM 917 C CA . ALA A 1 116 ? -15.290 2.459 -7.601 1.00 53.91 116 ALA A CA 1
ATOM 918 C C . ALA A 1 116 ? -16.028 2.174 -8.914 1.00 53.91 116 ALA A C 1
ATOM 920 O O . ALA A 1 116 ? -17.043 2.862 -9.171 1.00 53.91 116 ALA A O 1
#

Sequence (116 aa):
MKTQFVRCVDNSNQEGSLTLGDVYRIVNRPTASDATVVVLDNSYGEEGSEIGYIFDKARFEPVTMAELQGKAVKQATLHMDELTWLYLR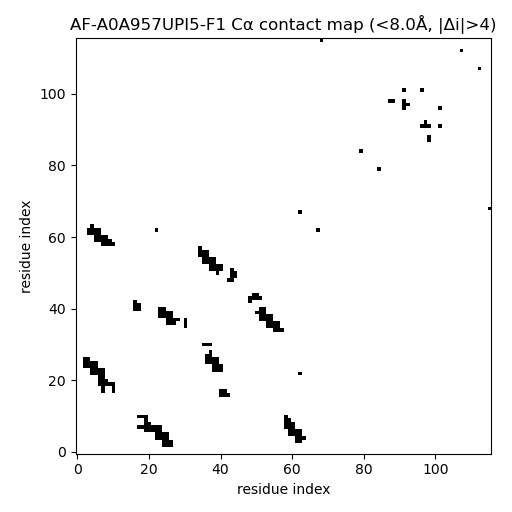DAAHEQNITVSQLLRQWVKEHLDLPAA

Radius of gyration: 17.71 Å; Cα contacts (8 Å, |Δi|>4): 123; chains: 1; bounding box: 36×25×48 Å

Foldseek 3Di:
DDWWKKAFCDPPPDPDFHDHRDIWIWDPDDDPDPQKTFTQTPCDPPVPQVRGDIDGPVRIDTDDVVNVPDDPPDDDDDDDDPVVVVVLCVVCVVVVHDSVVVVVVVCVVPDPDPDD

Secondary structure (DSSP, 8-state):
---EEEEE---TT--SS--TT-EEEEE----SSTTEEEEE-TTTTSTT-TT-EEEEGGGEEEE-HHHH-SS----------HHHHHHHHHHHHHTTS-HHHHHHHHHHHHS-PPP-

Solvent-accessible surface area (backbone atoms only — not comparable to full-atom values): 7340 Å² total; per-residue (Å²): 132,88,84,45,38,30,28,30,76,53,50,80,98,50,92,82,65,63,56,71,70,41,75,36,46,44,53,97,61,95,55,101,42,95,61,44,40,34,34,43,50,83,59,50,71,41,95,94,25,74,80,37,50,81,41,64,44,89,30,44,45,84,49,55,69,72,77,67,68,60,78,92,84,76,87,85,88,85,88,76,56,72,68,63,50,50,53,47,49,49,59,12,53,80,69,74,47,51,53,72,54,48,52,51,50,50,49,62,74,72,41,93,65,78,83,129

Nearest PDB structures (foldseek):
  1jo8-assembly1_A  TM=5.087E-01  e=1.542E-01  Saccharomyces cerevisiae
  2d8j-assembly1_A  TM=5.073E-01  e=2.515E-01  Mus musculus
  2lqw-assembly1_A  TM=4.793E-01  e=2.673E-01  Homo sapiens
  7xn7-assembly1_W  TM=5.743E-01  e=2.905E+00  Komagataella phaffii

Mean predicted aligned error: 8.47 Å